Protein AF-A0A3B0PF10-F1 (afdb_monomer)

Secondary structure (DSSP, 8-state):
-PPPHHHHHHHHHHTTSEEETTGGGT--TT-EEE-HHHHHHHHHHHHHHIIIIIIT-TT-------SS--GGG-

Solvent-accessible surface area (backbone atoms only — not comparable to full-atom values): 4608 Å² total; per-residue (Å²): 133,87,83,51,71,67,59,52,54,52,48,34,43,77,68,29,26,44,42,64,24,60,51,96,73,80,40,44,88,99,45,69,40,64,27,75,54,26,46,51,51,52,49,52,52,52,52,51,48,43,48,62,64,32,75,67,34,92,90,45,77,92,81,88,79,76,93,80,70,64,78,92,78,112

Foldseek 3Di:
DDDDPVNVVVVCVVVQAKDFPPVVVVGDPPDIDGGPVNVVVVVVVVVVCCVPPAVVDPPHDDDDDDPDDDPVVD

Radius of gyration: 17.57 Å; Cα contacts (8 Å, |Δi|>4): 52; chains: 1; bounding box: 32×41×43 Å

Nearest PDB structures (foldseek):
  8u2q-assembly1_A  TM=9.609E-01  e=8.721E-05  Mycolicibacterium thermoresistibile ATCC 19527
  8slg-assembly1_A  TM=9.607E-01  e=8.721E-05  Mycolicibacterium thermoresistibile ATCC 19527
  1ati-assembly1_A  TM=9.507E-01  e=1.611E-04  Thermus thermophilus HB8
  1ati-assembly1_B  TM=9.505E-01  e=2.265E-04  Thermus thermophilus HB8
  5e6m-assembly1_B  TM=8.687E-01  e=3.965E-03  Homo sapiens

Organism: Mycoplasmoides gallisepticum (NCBI:txid2096)

InterPro domains:
  IPR027031 Glycyl-tRNA synthetase/DNA polymerase subunit gamma-2 [PTHR10745] (4-74)
  IPR045864 Class II Aminoacyl-tRNA synthetase/Biotinyl protein ligase (BPL) and lipoyl protein ligase (LPL) [G3DSA:3.30.930.10] (3-74)
  IPR045864 Class II Aminoacyl-tRNA synthetase/Biotinyl protein ligase (BPL) and lipoyl protein ligase (LPL) [SSF55681] (3-74)

Sequence (74 aa):
MELKQDQIVNFLKNYGFVYQSSEIYNGLANSWDYGPLGALLKNNIKQLLLKHFVFSQPDMKLLDSSIILNPLVW

pLDDT: mean 95.85, std 4.15, range [69.38, 98.69]

Mean predicted aligned error: 3.92 Å

Structure (mmCIF, N/CA/C/O backbone):
data_AF-A0A3B0PF10-F1
#
_entry.id   AF-A0A3B0PF10-F1
#
loop_
_atom_site.group_PDB
_atom_site.id
_atom_site.type_symbol
_atom_site.label_atom_id
_atom_site.label_alt_id
_atom_site.label_comp_id
_atom_site.label_asym_id
_atom_site.label_entity_id
_atom_site.label_seq_id
_atom_site.pdbx_PDB_ins_code
_atom_site.Cartn_x
_atom_site.Cartn_y
_atom_site.Cartn_z
_atom_site.occupancy
_atom_site.B_iso_or_equiv
_atom_site.auth_seq_id
_atom_site.auth_comp_id
_atom_site.auth_asym_id
_atom_site.auth_atom_id
_atom_site.pdbx_PDB_model_num
ATOM 1 N N . MET A 1 1 ? -11.490 14.649 -23.156 1.00 69.38 1 MET A N 1
ATOM 2 C CA . MET A 1 1 ? -10.267 13.935 -23.574 1.00 69.38 1 MET A CA 1
ATOM 3 C C . MET A 1 1 ? -10.288 12.590 -22.877 1.00 69.38 1 MET A C 1
ATOM 5 O O . MET A 1 1 ? -10.376 12.577 -21.658 1.00 69.38 1 MET A O 1
ATOM 9 N N . GLU A 1 2 ? -10.326 11.493 -23.626 1.00 84.44 2 GLU A N 1
ATOM 10 C CA . GLU A 1 2 ? -10.337 10.144 -23.053 1.00 84.44 2 GLU A CA 1
ATOM 11 C C . GLU A 1 2 ? -8.900 9.731 -22.713 1.00 84.44 2 GLU A C 1
ATOM 13 O O . GLU A 1 2 ? -8.011 9.830 -23.560 1.00 84.44 2 GLU A O 1
ATOM 18 N N . LEU A 1 3 ? -8.661 9.337 -21.462 1.00 86.00 3 LEU A N 1
ATOM 19 C CA . LEU A 1 3 ? -7.361 8.844 -21.014 1.00 86.00 3 LEU A CA 1
ATOM 20 C C . LEU A 1 3 ? -7.252 7.361 -21.367 1.00 86.00 3 LEU A C 1
ATOM 22 O O . LEU A 1 3 ? -8.055 6.552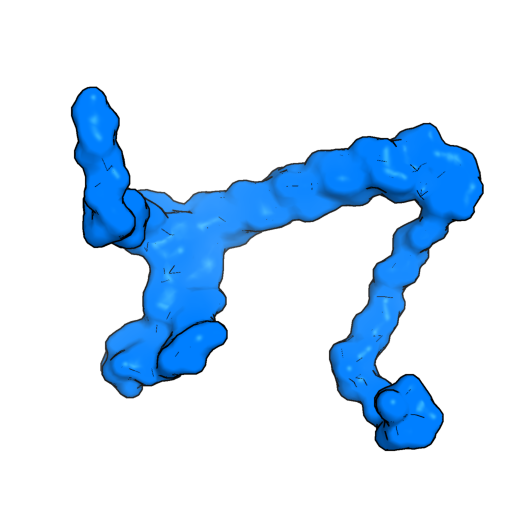 -20.907 1.00 86.00 3 LEU A O 1
ATOM 26 N N . LYS A 1 4 ? -6.250 7.000 -22.170 1.00 94.19 4 LYS A N 1
ATOM 27 C CA . LYS A 1 4 ? -5.970 5.601 -22.506 1.00 94.19 4 LYS A CA 1
ATOM 28 C C . LYS A 1 4 ? -5.216 4.923 -21.366 1.00 94.19 4 LYS A C 1
ATOM 30 O O . LYS A 1 4 ? -4.366 5.544 -20.728 1.00 94.19 4 LYS A O 1
ATOM 35 N N . GLN A 1 5 ? -5.465 3.630 -21.174 1.00 92.81 5 GLN A N 1
ATOM 36 C CA . GLN A 1 5 ? -4.816 2.816 -20.139 1.00 92.81 5 GLN A CA 1
ATOM 37 C C . GLN A 1 5 ? -3.284 2.947 -20.159 1.00 92.81 5 GLN A C 1
ATOM 39 O O . GLN A 1 5 ? -2.670 3.193 -19.123 1.00 92.81 5 GLN A O 1
ATOM 44 N N . ASP A 1 6 ? -2.667 2.886 -21.340 1.00 94.00 6 ASP A N 1
ATOM 45 C CA . ASP A 1 6 ? -1.208 2.983 -21.484 1.00 94.00 6 ASP A CA 1
ATOM 46 C C . ASP A 1 6 ? -0.653 4.336 -21.026 1.00 94.00 6 ASP A C 1
ATOM 48 O O . ASP A 1 6 ? 0.465 4.423 -20.520 1.00 94.00 6 ASP A O 1
ATOM 52 N N . GLN A 1 7 ? -1.436 5.411 -21.160 1.00 95.88 7 GLN A N 1
ATOM 53 C CA . GLN A 1 7 ? -1.032 6.734 -20.685 1.00 95.88 7 GLN A CA 1
ATOM 54 C C . GLN A 1 7 ? -0.975 6.767 -19.155 1.00 95.88 7 GLN A C 1
ATOM 56 O O . GLN A 1 7 ? -0.043 7.340 -18.591 1.00 95.88 7 GLN A O 1
ATOM 61 N N . ILE A 1 8 ? -1.929 6.110 -18.489 1.00 95.12 8 ILE A N 1
ATOM 62 C CA . ILE A 1 8 ? -1.960 5.981 -17.027 1.00 95.12 8 ILE A CA 1
ATOM 63 C C . ILE A 1 8 ? -0.776 5.140 -16.553 1.00 95.12 8 ILE A C 1
ATOM 65 O O . ILE A 1 8 ? -0.046 5.560 -15.658 1.00 95.12 8 ILE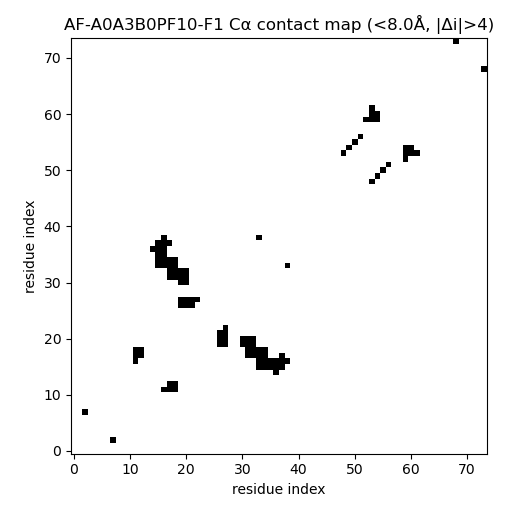 A O 1
ATOM 69 N N . VAL A 1 9 ? -0.548 3.980 -17.174 1.00 94.38 9 VAL A N 1
ATOM 70 C CA . VAL A 1 9 ? 0.557 3.080 -16.809 1.00 94.38 9 VAL A CA 1
ATOM 71 C C . VAL A 1 9 ? 1.905 3.788 -16.948 1.00 94.38 9 VAL A C 1
ATOM 73 O O . VAL A 1 9 ? 2.709 3.767 -16.016 1.00 94.38 9 VAL A O 1
ATOM 76 N N . ASN A 1 10 ? 2.128 4.488 -18.065 1.00 95.38 10 ASN A N 1
ATOM 77 C CA . ASN A 1 10 ? 3.360 5.245 -18.288 1.00 95.38 10 ASN A CA 1
ATOM 78 C C . ASN A 1 10 ? 3.552 6.357 -17.253 1.00 95.38 10 ASN A C 1
ATOM 80 O O . ASN A 1 10 ? 4.656 6.533 -16.742 1.00 95.38 10 ASN A O 1
ATOM 84 N N . PHE A 1 11 ? 2.488 7.082 -16.898 1.00 96.38 11 PHE A N 1
ATOM 85 C CA . PHE A 1 11 ? 2.545 8.080 -15.833 1.00 96.38 11 PHE A CA 1
ATOM 86 C C . PHE A 1 11 ? 2.946 7.441 -14.496 1.00 96.38 11 PHE A C 1
ATOM 88 O O . PHE A 1 11 ? 3.922 7.856 -13.872 1.00 96.38 11 PHE A O 1
ATOM 95 N N . LEU A 1 12 ? 2.244 6.390 -14.069 1.00 96.88 12 LEU A N 1
ATOM 96 C CA . LEU A 1 12 ? 2.507 5.735 -12.786 1.00 96.88 12 LEU A CA 1
ATOM 97 C C . LEU A 1 12 ? 3.946 5.213 -12.690 1.00 96.88 12 LEU A C 1
ATOM 99 O O . LEU A 1 12 ? 4.575 5.358 -11.640 1.00 96.88 12 LEU A O 1
ATOM 103 N N . LYS A 1 13 ? 4.482 4.672 -13.786 1.00 96.06 13 LYS A N 1
ATOM 104 C CA . LYS A 1 13 ? 5.870 4.215 -13.862 1.00 96.06 13 LYS A CA 1
ATOM 105 C C . LYS A 1 13 ? 6.864 5.377 -13.781 1.00 96.06 13 LYS A C 1
ATOM 107 O O . LYS A 1 13 ? 7.768 5.356 -12.948 1.00 96.06 13 LYS A O 1
ATOM 112 N N . ASN A 1 14 ? 6.675 6.411 -14.601 1.00 97.25 14 ASN A N 1
ATOM 113 C CA . ASN A 1 14 ? 7.608 7.538 -14.709 1.00 97.25 14 ASN A CA 1
ATOM 114 C C . ASN A 1 14 ? 7.693 8.379 -13.429 1.00 97.25 14 ASN A C 1
ATOM 116 O O . ASN A 1 14 ? 8.749 8.928 -13.129 1.00 97.25 14 ASN A O 1
ATOM 120 N N . TYR A 1 15 ? 6.604 8.464 -12.663 1.00 97.56 15 TYR A N 1
ATOM 121 C CA . TYR A 1 15 ? 6.555 9.242 -11.423 1.00 97.56 15 TYR A CA 1
ATOM 122 C C . TYR A 1 15 ? 6.789 8.405 -10.155 1.00 97.56 15 TYR A C 1
ATOM 124 O O . TYR A 1 15 ? 6.722 8.930 -9.049 1.00 97.56 15 TYR A O 1
ATOM 132 N N . GLY A 1 16 ? 7.089 7.111 -10.282 1.00 97.50 16 GLY A N 1
ATOM 133 C CA . GLY A 1 16 ? 7.437 6.266 -9.138 1.00 97.50 16 GLY A CA 1
ATOM 134 C C . GLY A 1 16 ? 6.264 5.876 -8.247 1.00 97.50 16 GLY A C 1
ATOM 135 O O . GLY A 1 16 ? 6.392 5.815 -7.021 1.00 97.50 16 GLY A O 1
ATOM 136 N N . PHE A 1 17 ? 5.124 5.580 -8.870 1.00 98.38 17 PHE A N 1
ATOM 137 C CA . PHE A 1 17 ? 3.976 4.975 -8.207 1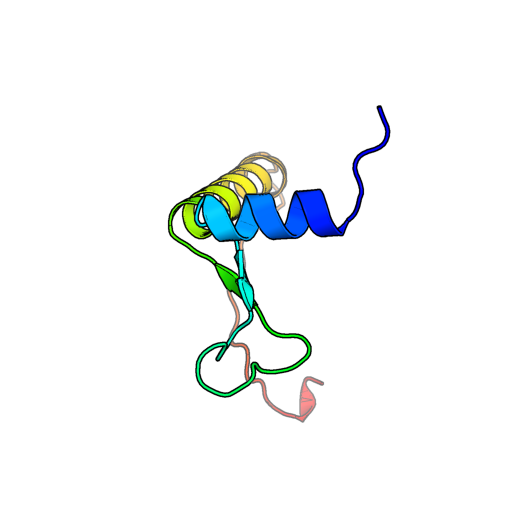.00 98.38 17 PHE A CA 1
ATOM 138 C C . PHE A 1 17 ? 4.038 3.449 -8.233 1.00 98.38 17 PHE A C 1
ATOM 140 O O . PHE A 1 17 ? 4.066 2.829 -7.172 1.00 98.38 17 PHE A O 1
ATOM 147 N N . VAL A 1 18 ? 4.053 2.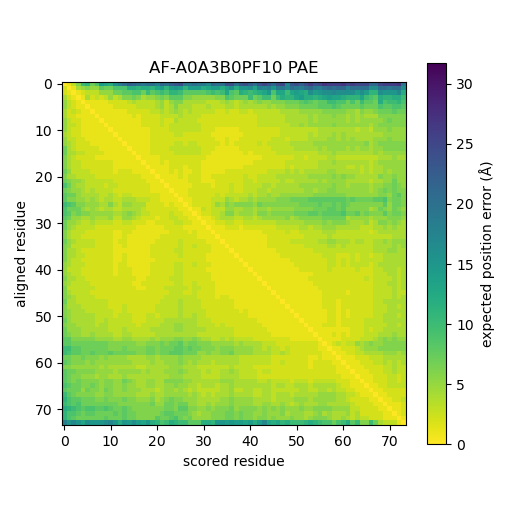835 -9.417 1.00 97.31 18 VAL A N 1
ATOM 148 C CA . VAL A 1 18 ? 3.953 1.374 -9.568 1.00 97.31 18 VAL A CA 1
ATOM 149 C C . VAL A 1 18 ? 4.866 0.893 -10.692 1.00 97.31 18 VAL A C 1
ATOM 151 O O . VAL A 1 18 ? 4.926 1.514 -11.753 1.00 97.31 18 VAL A O 1
ATOM 154 N N . TYR A 1 19 ? 5.540 -0.230 -10.456 1.00 96.50 19 TYR A N 1
ATOM 155 C CA . TYR A 1 19 ? 6.430 -0.906 -11.396 1.00 96.50 19 TYR A CA 1
ATOM 156 C C . TYR A 1 19 ? 5.991 -2.353 -11.621 1.00 96.50 19 TYR A C 1
ATOM 158 O O . TYR A 1 19 ? 5.378 -2.968 -10.744 1.00 96.50 19 TYR A O 1
ATOM 166 N N . GLN A 1 20 ? 6.326 -2.910 -12.786 1.00 96.38 20 GLN A N 1
ATOM 167 C CA . GLN A 1 20 ? 6.196 -4.347 -13.008 1.00 96.38 20 GLN A CA 1
ATOM 168 C C . GLN A 1 20 ? 7.178 -5.064 -12.081 1.00 96.38 20 GLN A C 1
ATOM 170 O O . GLN A 1 20 ? 8.367 -4.743 -12.079 1.00 96.38 20 GLN A O 1
ATOM 175 N N . SER A 1 21 ? 6.709 -6.028 -11.288 1.00 96.75 21 SER A N 1
ATOM 176 C CA . SER A 1 21 ? 7.636 -6.722 -10.398 1.00 96.75 21 SER A CA 1
ATOM 177 C C . SER A 1 21 ? 8.618 -7.562 -11.200 1.00 96.75 21 SER A C 1
ATOM 179 O O . SER A 1 21 ? 8.239 -8.158 -12.207 1.00 96.75 21 SER A O 1
ATOM 181 N N . SER A 1 22 ? 9.874 -7.621 -10.751 1.00 96.31 22 SER A N 1
ATOM 182 C CA . SER A 1 22 ? 10.965 -8.335 -11.434 1.00 96.31 22 SER A CA 1
ATOM 183 C C . SER A 1 22 ? 11.206 -7.873 -12.881 1.00 96.31 22 SER A C 1
ATOM 185 O O . SER A 1 22 ? 11.605 -8.671 -13.726 1.00 96.31 22 SER A O 1
ATOM 187 N N . GLU A 1 23 ? 10.969 -6.592 -13.191 1.00 95.00 23 GLU A N 1
ATOM 188 C CA . GLU A 1 23 ? 11.036 -6.051 -14.560 1.00 95.00 23 GLU A CA 1
ATOM 189 C C . GLU A 1 23 ? 12.360 -6.358 -15.283 1.00 95.00 23 GLU A C 1
ATOM 191 O O . GLU A 1 23 ? 12.348 -6.771 -16.440 1.00 95.00 23 GLU A O 1
ATOM 196 N N . ILE A 1 24 ? 13.501 -6.255 -14.589 1.00 96.00 24 ILE A N 1
ATOM 197 C CA . ILE A 1 24 ? 14.829 -6.551 -15.163 1.00 96.00 24 ILE A CA 1
ATOM 198 C C . ILE A 1 24 ? 15.043 -8.042 -15.494 1.00 96.00 24 ILE A C 1
ATOM 200 O O . ILE A 1 24 ? 16.030 -8.395 -16.133 1.00 96.00 24 ILE A O 1
ATOM 204 N N . TYR A 1 25 ? 14.118 -8.908 -15.070 1.00 96.38 25 TYR A N 1
ATOM 205 C CA . TYR A 1 25 ? 14.097 -10.352 -15.310 1.00 96.38 25 TYR A CA 1
ATOM 206 C C . TYR A 1 25 ? 12.878 -10.788 -16.146 1.00 96.38 25 TYR A C 1
ATOM 208 O O . TYR A 1 25 ? 12.391 -11.903 -15.987 1.00 96.38 25 TYR A O 1
ATOM 216 N N . ASN A 1 26 ? 12.390 -9.925 -17.046 1.00 93.31 26 ASN A N 1
ATOM 217 C CA . ASN A 1 26 ? 11.192 -10.112 -17.890 1.00 93.31 26 ASN A CA 1
ATOM 218 C C . ASN A 1 26 ? 9.841 -9.984 -17.172 1.00 93.31 26 ASN A C 1
ATOM 220 O O . ASN A 1 26 ? 8.797 -10.221 -17.778 1.00 93.31 26 ASN A O 1
ATOM 224 N N . GLY A 1 27 ? 9.843 -9.554 -15.914 1.00 93.81 27 GLY A N 1
ATOM 225 C CA . GLY A 1 27 ? 8.625 -9.357 -15.149 1.00 93.81 27 GLY A CA 1
ATOM 226 C C . GLY A 1 27 ? 8.021 -10.657 -14.612 1.00 93.81 27 GLY A C 1
ATOM 227 O O . GLY A 1 27 ? 8.209 -11.745 -15.152 1.00 93.81 27 GLY A O 1
ATOM 228 N N . LEU A 1 28 ? 7.253 -10.534 -13.535 1.00 95.44 28 LEU A N 1
ATOM 229 C CA . LEU A 1 28 ? 6.425 -11.610 -12.999 1.00 95.44 28 LEU A CA 1
ATOM 230 C C . LEU A 1 28 ? 4.947 -11.272 -13.217 1.00 95.44 28 LEU A C 1
ATOM 232 O O . LEU A 1 28 ? 4.453 -10.258 -12.731 1.00 95.44 28 LEU A O 1
ATOM 236 N N . ALA A 1 29 ? 4.237 -12.107 -13.975 1.00 93.88 29 ALA A N 1
ATOM 237 C CA . ALA A 1 29 ? 2.828 -11.870 -14.266 1.00 93.88 29 ALA A CA 1
ATOM 238 C C . ALA A 1 29 ? 2.004 -11.761 -12.971 1.00 93.88 29 AL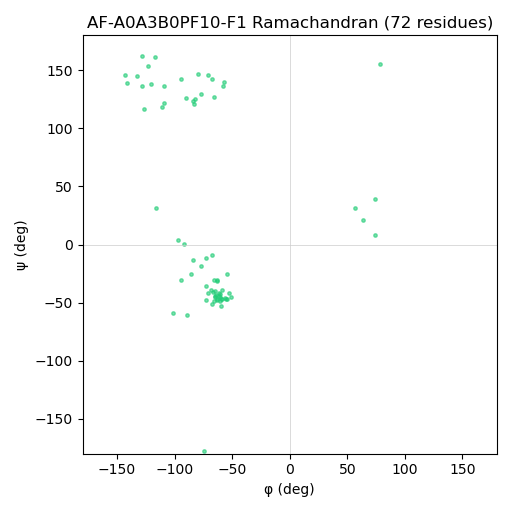A A C 1
ATOM 240 O O . ALA A 1 29 ? 2.198 -12.528 -12.030 1.00 93.88 29 ALA A O 1
ATOM 241 N N . ASN A 1 30 ? 1.051 -10.827 -12.957 1.00 93.88 30 ASN A N 1
ATOM 242 C CA . ASN A 1 30 ? 0.151 -10.559 -11.830 1.00 93.88 30 ASN A CA 1
ATOM 243 C C . ASN A 1 30 ? 0.829 -10.064 -10.538 1.00 93.88 30 ASN A C 1
ATOM 245 O O . ASN A 1 30 ? 0.231 -10.151 -9.465 1.00 93.88 30 ASN A O 1
ATOM 249 N N . SER A 1 31 ? 2.043 -9.514 -10.620 1.00 96.38 31 SER A N 1
ATOM 250 C CA . SER A 1 31 ? 2.696 -8.862 -9.485 1.00 96.38 31 SER A CA 1
ATOM 251 C C . SER A 1 31 ? 3.296 -7.502 -9.843 1.00 96.38 31 SER A C 1
ATOM 253 O O . SER A 1 31 ? 3.806 -7.267 -10.942 1.00 96.38 31 SER A O 1
ATOM 255 N N . TRP A 1 32 ? 3.225 -6.587 -8.875 1.00 96.62 32 TRP A N 1
ATOM 256 C CA . TRP A 1 32 ? 3.652 -5.199 -9.014 1.00 96.62 32 TRP A CA 1
ATOM 257 C C . TRP A 1 32 ? 4.294 -4.699 -7.729 1.00 96.62 32 TRP A C 1
ATOM 259 O O . TRP A 1 32 ? 3.839 -5.031 -6.632 1.00 96.62 32 TRP A O 1
ATOM 269 N N . ASP A 1 33 ? 5.293 -3.837 -7.888 1.00 97.50 33 ASP A N 1
ATOM 270 C CA . ASP A 1 33 ? 6.020 -3.214 -6.788 1.00 97.50 33 ASP A CA 1
ATOM 271 C C . ASP A 1 33 ? 5.664 -1.727 -6.689 1.00 97.50 33 ASP A C 1
ATOM 273 O O . ASP A 1 33 ? 5.585 -1.014 -7.693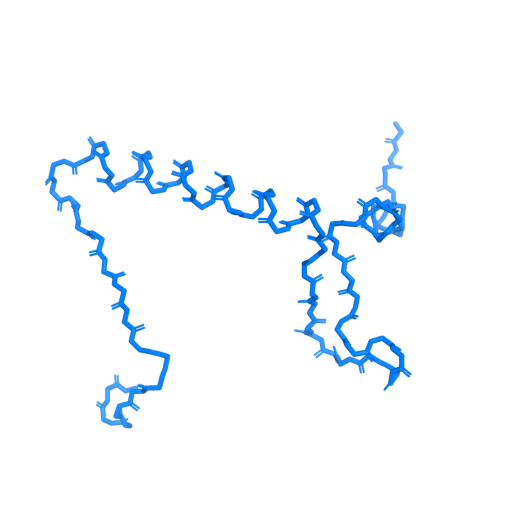 1.00 97.50 33 ASP A O 1
ATOM 277 N N . TYR A 1 34 ? 5.433 -1.245 -5.466 1.00 98.19 34 TYR A N 1
ATOM 278 C CA . TYR A 1 34 ? 5.133 0.166 -5.217 1.00 98.19 34 TYR A CA 1
ATOM 279 C C . TYR A 1 34 ? 6.430 0.972 -5.112 1.00 98.19 34 TYR A C 1
ATOM 281 O O . TYR A 1 34 ? 7.275 0.688 -4.263 1.00 98.19 34 TYR A O 1
ATOM 289 N N . GLY A 1 35 ? 6.560 2.005 -5.945 1.00 97.44 35 GLY A N 1
ATOM 290 C CA . GLY A 1 35 ? 7.648 2.981 -5.869 1.00 97.44 35 GLY A CA 1
ATOM 291 C C . GLY A 1 35 ? 7.488 3.966 -4.702 1.00 97.44 35 GLY A C 1
ATOM 292 O O . GLY A 1 35 ? 6.522 3.868 -3.940 1.00 97.44 35 GLY A O 1
ATOM 293 N N . PRO A 1 36 ? 8.394 4.952 -4.554 1.00 98.12 36 PRO A N 1
ATOM 294 C CA . PRO A 1 36 ? 8.379 5.883 -3.424 1.00 98.12 36 PRO A CA 1
ATOM 295 C C . PRO A 1 36 ? 7.043 6.618 -3.236 1.00 98.12 36 PRO A C 1
ATOM 297 O O . PRO A 1 36 ? 6.502 6.643 -2.130 1.00 98.12 36 PRO A O 1
ATOM 300 N N . LEU A 1 37 ? 6.465 7.167 -4.313 1.00 98.38 37 LEU A N 1
ATOM 301 C CA . LEU A 1 37 ? 5.173 7.859 -4.237 1.00 98.38 37 LEU A CA 1
ATOM 302 C C . LEU A 1 37 ? 4.013 6.878 -4.055 1.00 98.38 37 LEU A C 1
ATOM 304 O O . LEU A 1 37 ? 3.068 7.167 -3.321 1.00 98.38 37 LEU A O 1
ATOM 308 N N . GLY A 1 38 ? 4.092 5.701 -4.675 1.00 98.31 38 GLY A N 1
ATOM 309 C CA . GLY A 1 38 ? 3.063 4.670 -4.557 1.00 98.31 38 GLY A CA 1
ATOM 310 C C . GLY A 1 38 ? 2.963 4.092 -3.152 1.00 98.31 38 GLY A C 1
ATOM 311 O O . GLY A 1 38 ? 1.859 3.908 -2.645 1.00 98.31 38 GLY A O 1
ATOM 312 N N . ALA A 1 39 ? 4.098 3.861 -2.492 1.00 98.50 39 ALA A N 1
ATOM 313 C CA . ALA A 1 39 ? 4.149 3.380 -1.118 1.00 98.50 39 ALA A CA 1
ATOM 314 C C . ALA A 1 39 ? 3.537 4.402 -0.147 1.00 98.50 39 ALA A C 1
ATOM 316 O O . ALA A 1 39 ? 2.724 4.034 0.704 1.00 98.50 39 ALA A O 1
ATOM 317 N N . LEU A 1 40 ? 3.860 5.692 -0.315 1.00 98.44 40 LEU A N 1
ATOM 318 C CA . LEU A 1 40 ? 3.262 6.776 0.470 1.00 98.44 40 LEU A CA 1
ATOM 319 C C . LEU A 1 40 ? 1.754 6.883 0.229 1.00 98.44 40 LEU A C 1
ATOM 321 O O . LEU A 1 40 ? 0.985 6.934 1.188 1.00 98.44 40 LEU A O 1
ATOM 325 N N . LEU A 1 41 ? 1.315 6.856 -1.032 1.00 98.50 41 LEU A N 1
ATOM 326 C CA . LEU A 1 41 ? -0.104 6.904 -1.381 1.00 98.50 41 LEU A CA 1
ATOM 327 C C . LEU A 1 41 ? -0.870 5.717 -0.783 1.00 98.50 41 LEU A C 1
ATOM 329 O O . LEU A 1 41 ? -1.894 5.914 -0.128 1.00 98.50 41 LEU A O 1
ATOM 333 N N . LYS A 1 42 ? -0.350 4.495 -0.950 1.00 98.44 42 LYS A N 1
ATOM 334 C CA . LYS A 1 42 ? -0.925 3.268 -0.382 1.00 98.44 42 LYS A CA 1
ATOM 335 C C . LYS A 1 42 ? -1.066 3.372 1.136 1.00 98.44 42 LYS A C 1
ATOM 337 O O . LYS A 1 42 ? -2.124 3.045 1.675 1.00 98.44 42 LYS A O 1
ATOM 342 N N . ASN A 1 43 ? -0.030 3.852 1.821 1.00 98.50 43 ASN A N 1
ATOM 343 C CA . ASN A 1 43 ? -0.063 4.035 3.269 1.00 98.50 43 ASN A CA 1
ATOM 344 C C . ASN A 1 43 ? -1.087 5.097 3.682 1.00 98.50 43 ASN A C 1
ATOM 346 O O . ASN A 1 43 ? -1.880 4.841 4.583 1.00 98.50 43 ASN A O 1
ATOM 350 N N . ASN A 1 44 ? -1.136 6.240 2.997 1.00 98.69 44 ASN A N 1
ATOM 351 C CA . ASN A 1 44 ? -2.097 7.304 3.289 1.00 98.69 44 ASN A CA 1
ATOM 352 C C . ASN A 1 44 ? -3.545 6.823 3.135 1.00 98.69 44 ASN A C 1
ATOM 354 O O . ASN A 1 44 ? -4.373 7.084 4.006 1.00 98.69 44 ASN A O 1
ATOM 358 N N . ILE A 1 45 ? -3.839 6.062 2.076 1.00 98.62 45 ILE A N 1
ATOM 359 C CA . ILE A 1 45 ? -5.162 5.461 1.866 1.00 98.62 45 ILE A CA 1
ATOM 360 C C . ILE A 1 45 ? -5.480 4.461 2.985 1.00 98.62 45 ILE A C 1
ATOM 362 O O . ILE A 1 45 ? -6.549 4.550 3.587 1.00 98.62 45 ILE A O 1
ATOM 366 N N . LYS A 1 46 ? -4.552 3.551 3.324 1.00 98.50 46 LYS A N 1
ATOM 367 C CA . LYS A 1 46 ? -4.741 2.591 4.427 1.00 98.50 46 LYS A CA 1
ATOM 368 C C . LYS A 1 46 ? -5.057 3.308 5.743 1.00 98.50 46 LYS A C 1
ATOM 370 O O . LYS A 1 46 ? -6.003 2.929 6.428 1.00 98.50 46 LYS A O 1
ATOM 375 N N . GLN A 1 47 ? -4.297 4.348 6.086 1.00 98.56 47 GLN A N 1
ATOM 376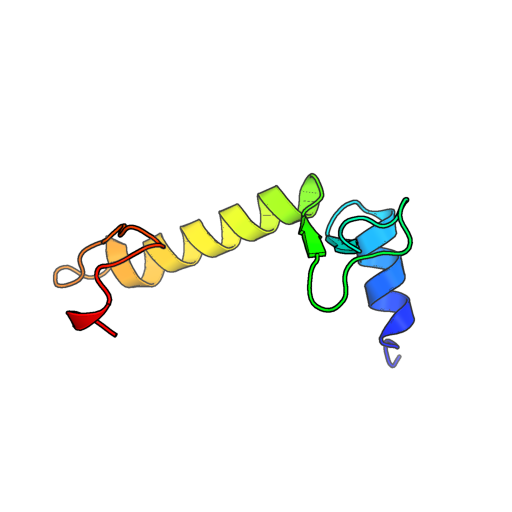 C CA . GLN A 1 47 ? -4.501 5.108 7.323 1.00 98.56 47 GLN A CA 1
ATOM 377 C C . GLN A 1 47 ? -5.840 5.849 7.334 1.00 98.56 47 GLN A C 1
ATOM 379 O O . GLN A 1 47 ? -6.527 5.859 8.355 1.00 98.56 47 GLN A O 1
ATOM 384 N N . LEU A 1 48 ? -6.246 6.427 6.200 1.00 98.69 48 LEU A N 1
ATOM 385 C CA . LEU A 1 48 ? -7.545 7.084 6.068 1.00 98.69 48 LEU A CA 1
ATOM 386 C C . LEU A 1 48 ? -8.693 6.095 6.296 1.00 98.69 48 LEU A C 1
ATOM 388 O O . LEU A 1 48 ? -9.620 6.401 7.046 1.00 98.69 48 LEU A O 1
ATOM 392 N N . LEU A 1 49 ? -8.604 4.900 5.710 1.00 98.25 49 LEU A N 1
ATOM 393 C CA . LEU A 1 49 ? -9.605 3.849 5.888 1.00 98.25 49 LEU A CA 1
ATOM 394 C C . LEU A 1 49 ? -9.661 3.354 7.337 1.00 98.25 49 LEU A C 1
ATOM 396 O O . LEU A 1 49 ? -10.751 3.250 7.893 1.00 98.25 49 LEU A O 1
ATOM 400 N N . LEU A 1 50 ? -8.514 3.116 7.981 1.00 98.25 50 LEU A N 1
ATOM 401 C CA . LEU A 1 50 ? -8.469 2.726 9.396 1.00 98.25 50 LEU A CA 1
ATOM 402 C C . LEU A 1 50 ? -9.088 3.795 10.296 1.00 98.25 50 LEU A C 1
ATOM 404 O O . LEU A 1 50 ? -9.910 3.482 11.155 1.00 98.25 50 LEU A O 1
ATOM 408 N N . LYS A 1 51 ? -8.744 5.065 10.068 1.00 98.31 51 LYS A N 1
ATOM 409 C CA . LYS A 1 51 ? -9.317 6.183 10.817 1.00 98.31 51 LYS A CA 1
ATOM 410 C C . LYS A 1 51 ? -10.834 6.242 10.656 1.00 98.31 51 LYS A C 1
ATOM 412 O O . LYS A 1 51 ? -11.537 6.411 11.646 1.00 98.31 51 LYS A O 1
ATOM 417 N N . HIS A 1 52 ? -11.326 6.118 9.426 1.00 97.88 52 HIS A N 1
ATOM 418 C CA . HIS A 1 52 ? -12.748 6.257 9.140 1.00 97.88 52 HIS A CA 1
ATOM 419 C C . HIS A 1 52 ? -13.564 5.059 9.623 1.00 97.88 52 HIS A C 1
ATOM 421 O O . HIS A 1 52 ? -14.577 5.254 10.278 1.00 97.88 52 HIS A O 1
ATOM 427 N N . PHE A 1 53 ? -13.140 3.831 9.341 1.00 97.38 53 PHE A N 1
ATOM 428 C CA . PHE A 1 53 ? -13.968 2.653 9.601 1.00 97.38 53 PHE A CA 1
ATOM 429 C C . PHE A 1 53 ? -13.687 1.981 10.942 1.00 97.38 53 PHE A C 1
ATOM 431 O O . PHE A 1 53 ? -14.598 1.401 11.518 1.00 97.38 53 PHE A O 1
ATOM 438 N N . VAL A 1 54 ? -12.452 2.044 11.445 1.00 97.50 54 VAL A N 1
ATOM 439 C CA . VAL A 1 54 ? -12.069 1.343 12.678 1.00 97.50 54 VAL A CA 1
ATOM 440 C C . VAL A 1 54 ? -12.029 2.312 13.848 1.00 97.50 54 VAL A C 1
ATOM 442 O O . VAL A 1 54 ? -12.761 2.142 14.810 1.00 97.50 54 VAL A O 1
ATOM 445 N N . PHE A 1 55 ? -11.206 3.357 13.773 1.00 97.62 55 PHE A N 1
ATOM 446 C CA . PHE A 1 55 ? -10.963 4.218 14.935 1.00 97.62 55 PHE A CA 1
ATOM 447 C C . PHE A 1 55 ? -12.091 5.211 15.226 1.00 97.62 55 PHE A C 1
ATOM 449 O O . PHE A 1 55 ? -12.161 5.723 16.339 1.00 97.62 55 PHE A O 1
ATOM 456 N N . SER A 1 56 ? -12.971 5.486 14.258 1.00 97.81 56 SER A N 1
ATOM 457 C CA . SER A 1 56 ? -14.156 6.319 14.496 1.00 97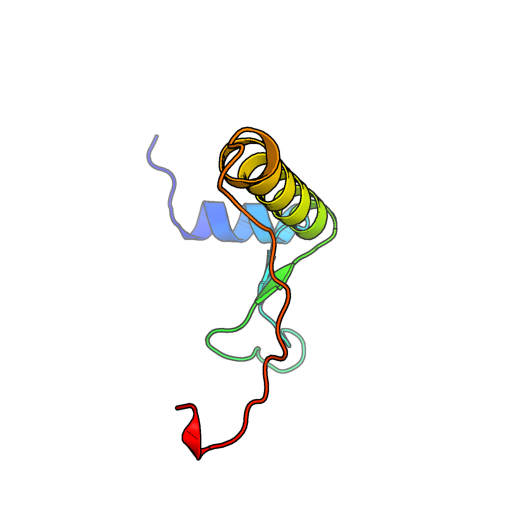.81 56 SER A CA 1
ATOM 458 C C . SER A 1 56 ? -15.344 5.543 15.077 1.00 97.81 56 SER A C 1
ATOM 460 O O . SER A 1 56 ? -16.289 6.165 15.555 1.00 97.81 56 SER A O 1
ATOM 462 N N . GLN A 1 57 ? -15.299 4.205 15.052 1.00 96.50 57 GLN A N 1
ATOM 463 C CA . GLN A 1 57 ? -16.409 3.343 15.449 1.00 96.50 57 GLN A CA 1
ATOM 464 C C . GLN A 1 57 ? -16.090 2.634 16.775 1.00 96.50 57 GLN A C 1
ATOM 466 O O . GLN A 1 57 ? -15.099 1.907 16.848 1.00 96.50 57 GLN A O 1
ATOM 471 N N . PRO A 1 58 ? -16.910 2.796 17.830 1.00 96.06 58 PRO A N 1
ATOM 472 C CA . PRO A 1 58 ? -16.601 2.261 19.162 1.00 96.06 58 PRO A CA 1
ATOM 473 C C . PRO A 1 58 ? -16.528 0.724 19.197 1.00 96.06 58 PRO A C 1
ATOM 475 O O . PRO A 1 58 ? -15.716 0.144 19.931 1.00 96.06 58 PRO 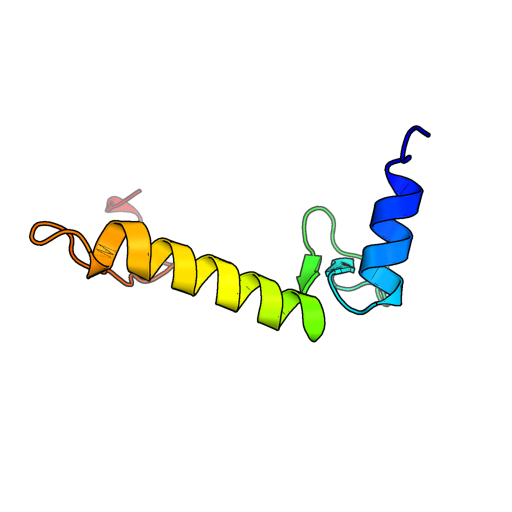A O 1
ATOM 478 N N . ASP A 1 59 ? -17.324 0.075 18.348 1.00 97.44 59 ASP A N 1
ATOM 479 C CA . ASP A 1 59 ? -17.491 -1.380 18.319 1.00 97.44 59 ASP A CA 1
ATOM 480 C C . ASP A 1 59 ? -16.534 -2.093 17.351 1.00 97.44 59 ASP A C 1
ATOM 482 O O . ASP A 1 59 ? -16.538 -3.318 17.251 1.00 97.44 59 ASP A O 1
ATOM 486 N N . MET A 1 60 ? -15.666 -1.351 16.661 1.00 97.56 60 MET A N 1
ATOM 487 C CA . MET A 1 60 ? -14.683 -1.918 15.738 1.00 97.56 60 MET A CA 1
ATOM 488 C C . MET A 1 60 ? -13.334 -2.137 16.428 1.00 97.56 60 MET A C 1
ATOM 490 O O . MET A 1 60 ? -12.891 -1.333 17.252 1.00 97.56 60 MET A O 1
ATOM 494 N N . LYS A 1 61 ? -12.652 -3.236 16.077 1.00 96.50 61 LYS A N 1
ATOM 495 C CA . LYS A 1 61 ? -11.310 -3.578 16.575 1.00 96.50 61 LYS A CA 1
ATOM 496 C C . LYS A 1 61 ? -10.375 -3.888 15.412 1.00 96.50 61 LYS A C 1
ATOM 498 O O . LYS A 1 61 ? -10.747 -4.595 14.480 1.00 96.50 61 LYS A O 1
ATOM 503 N N . LEU A 1 62 ? -9.155 -3.357 15.479 1.00 97.00 62 LEU A N 1
ATOM 504 C CA . LEU A 1 62 ? -8.096 -3.688 14.531 1.00 97.00 62 LEU A CA 1
ATOM 505 C C . LEU A 1 62 ? -7.509 -5.061 14.880 1.00 97.00 62 LEU A C 1
ATOM 507 O O . LEU A 1 62 ? -7.112 -5.282 16.021 1.00 97.00 62 LEU A O 1
ATOM 511 N N . LEU A 1 63 ? -7.424 -5.945 13.888 1.00 96.25 63 LEU A N 1
ATOM 512 C CA . LEU A 1 63 ? -6.758 -7.242 13.971 1.00 96.25 63 LEU A CA 1
ATOM 513 C C . LEU A 1 63 ? -5.648 -7.299 12.918 1.00 96.25 63 LEU A C 1
ATOM 515 O O . LEU A 1 63 ? -5.859 -6.877 11.782 1.00 96.25 63 LEU A O 1
ATOM 519 N N . ASP A 1 64 ? -4.495 -7.846 13.293 1.00 96.31 64 ASP A N 1
ATOM 520 C CA . ASP A 1 64 ? -3.399 -8.168 12.380 1.00 96.31 64 ASP A CA 1
ATOM 521 C C . ASP A 1 64 ? -3.029 -9.643 12.579 1.00 96.31 64 ASP A C 1
ATOM 523 O O . ASP A 1 64 ? -2.679 -10.051 13.686 1.00 96.31 64 ASP A O 1
ATOM 527 N N . SER A 1 65 ? -3.203 -10.456 11.538 1.00 95.75 65 SER A N 1
ATOM 528 C CA . SER A 1 65 ? -3.075 -11.920 11.589 1.00 95.75 65 SER A CA 1
ATOM 529 C C . SER A 1 65 ? -1.933 -12.398 10.694 1.00 95.75 65 SER A C 1
ATOM 531 O O . SER A 1 65 ? -1.502 -11.690 9.783 1.00 95.75 65 SER A O 1
ATOM 533 N N . SER A 1 66 ? -1.451 -13.622 10.915 1.00 95.56 66 SER A N 1
ATOM 534 C CA . SER A 1 66 ? -0.445 -14.229 10.045 1.00 95.56 66 SER A CA 1
ATOM 535 C C . SER A 1 66 ? -1.025 -14.612 8.678 1.00 95.56 66 SER A C 1
ATOM 537 O O . SER A 1 66 ? -2.174 -15.035 8.566 1.00 95.56 66 SER A O 1
ATOM 539 N N . ILE A 1 67 ? -0.201 -14.500 7.628 1.00 96.12 67 ILE A N 1
ATOM 540 C CA . ILE A 1 67 ? -0.569 -14.908 6.258 1.00 96.12 67 ILE A CA 1
ATOM 541 C C . ILE A 1 67 ? -0.645 -16.438 6.141 1.00 96.12 67 ILE A C 1
ATOM 543 O O . ILE A 1 67 ? -1.548 -16.971 5.504 1.00 96.12 67 ILE A O 1
ATOM 547 N N . ILE A 1 68 ? 0.306 -17.151 6.754 1.00 95.75 68 ILE A N 1
ATOM 548 C CA . ILE A 1 68 ? 0.324 -18.618 6.779 1.00 95.75 68 ILE A CA 1
ATOM 549 C C . ILE A 1 68 ? -0.448 -19.078 8.017 1.00 95.75 68 ILE A C 1
ATOM 551 O O . ILE A 1 68 ? -0.151 -18.647 9.134 1.00 95.75 68 ILE A O 1
ATOM 555 N N . LEU A 1 69 ? -1.436 -19.946 7.804 1.00 95.44 69 LEU A N 1
ATOM 556 C CA . LEU A 1 69 ? -2.318 -20.495 8.835 1.00 95.44 69 LEU A CA 1
ATOM 557 C C . LEU A 1 69 ? -2.341 -22.024 8.752 1.00 95.44 69 LEU A C 1
ATOM 559 O O . LEU A 1 69 ? -1.960 -22.608 7.736 1.00 95.44 69 LEU A O 1
ATOM 563 N N . ASN A 1 70 ? -2.788 -22.671 9.830 1.00 96.31 70 ASN A N 1
ATOM 564 C CA . ASN A 1 70 ? -2.973 -24.122 9.867 1.00 96.31 70 ASN A CA 1
ATOM 565 C C . ASN A 1 70 ? -3.959 -24.563 8.759 1.00 96.31 70 ASN A C 1
ATOM 567 O O . ASN A 1 70 ? -4.999 -23.919 8.618 1.00 96.31 70 ASN A O 1
ATOM 571 N N . PRO A 1 71 ? -3.690 -25.655 8.012 1.00 96.19 71 PRO A N 1
ATOM 572 C CA . PRO A 1 71 ? -4.584 -26.143 6.959 1.00 96.19 71 PRO A CA 1
ATOM 573 C C . PRO A 1 71 ? -6.029 -26.409 7.393 1.00 96.19 71 PRO A C 1
ATOM 575 O O . PRO A 1 71 ? -6.913 -26.334 6.560 1.00 96.19 71 PRO A O 1
ATOM 578 N N . LEU A 1 72 ? -6.283 -26.694 8.674 1.00 97.06 72 LEU A N 1
ATOM 579 C CA . LEU A 1 72 ? -7.638 -26.909 9.198 1.00 97.06 72 LEU A CA 1
ATOM 580 C C . LEU A 1 72 ? -8.479 -25.624 9.304 1.00 97.06 72 LEU A C 1
ATOM 582 O O . LEU A 1 72 ? -9.668 -25.706 9.593 1.00 97.06 72 LEU A O 1
ATOM 586 N N . VAL A 1 73 ? -7.863 -24.447 9.157 1.00 94.94 73 VAL A N 1
ATOM 587 C CA . VAL A 1 73 ? -8.552 -23.144 9.191 1.00 94.94 73 VAL A CA 1
ATOM 588 C C . VAL A 1 73 ? -9.108 -22.762 7.814 1.00 94.94 73 VAL A C 1
ATOM 590 O O . VAL A 1 73 ? -10.052 -21.976 7.750 1.00 94.94 73 VAL A O 1
ATOM 593 N N . TRP A 1 74 ? -8.514 -23.290 6.740 1.00 83.88 74 TRP A N 1
ATOM 594 C CA . TRP A 1 74 ? -8.894 -23.030 5.348 1.00 83.88 74 TRP A CA 1
ATOM 595 C C . TRP A 1 74 ? -9.987 -23.988 4.876 1.00 83.88 74 TRP A C 1
ATOM 597 O O . TRP A 1 74 ? -10.838 -23.528 4.084 1.00 83.88 74 TRP A O 1
#